Protein AF-A0A2I2Y227-F1 (afdb_monomer)

Structure (mmCIF, N/CA/C/O backbone):
data_AF-A0A2I2Y227-F1
#
_entry.id   AF-A0A2I2Y227-F1
#
loop_
_atom_site.group_PDB
_atom_site.id
_atom_site.type_symbol
_atom_site.label_atom_id
_atom_site.label_alt_id
_atom_site.label_comp_id
_atom_site.label_asym_id
_atom_site.label_entity_id
_atom_site.label_seq_id
_atom_site.pdbx_PDB_ins_code
_atom_site.Cartn_x
_atom_site.Cartn_y
_atom_site.Cartn_z
_atom_site.occupancy
_atom_site.B_iso_or_equiv
_atom_site.auth_seq_id
_atom_site.auth_comp_id
_atom_site.auth_asym_id
_atom_site.auth_atom_id
_atom_site.pdbx_PDB_model_num
ATOM 1 N N . MET A 1 1 ? -27.765 0.368 39.066 1.00 62.25 1 MET A N 1
ATOM 2 C CA . MET A 1 1 ? -28.184 0.139 37.663 1.00 62.25 1 MET A CA 1
ATOM 3 C C . MET A 1 1 ? -27.599 1.167 36.691 1.00 62.25 1 MET A C 1
ATOM 5 O O . MET A 1 1 ? -26.876 0.750 35.806 1.00 62.25 1 MET A O 1
ATOM 9 N N . LYS A 1 2 ? -27.788 2.486 36.880 1.00 68.31 2 LYS A N 1
ATOM 10 C CA . LYS A 1 2 ? -27.346 3.529 35.918 1.00 68.31 2 LYS A CA 1
ATOM 11 C C . LYS A 1 2 ? -25.845 3.512 35.547 1.00 68.31 2 LYS A C 1
ATOM 13 O O . LYS A 1 2 ? -25.513 3.604 34.373 1.00 68.31 2 LYS A O 1
ATOM 18 N N . LEU A 1 3 ? -24.945 3.346 36.524 1.00 75.19 3 LEU A N 1
ATOM 19 C CA . LEU A 1 3 ? -23.489 3.309 36.282 1.00 75.19 3 LEU A CA 1
ATOM 20 C C . LEU A 1 3 ? -23.027 2.040 35.552 1.00 75.19 3 LEU A C 1
ATOM 22 O O . LEU A 1 3 ? -22.134 2.095 34.716 1.00 75.19 3 LEU A O 1
ATOM 26 N N . LEU A 1 4 ? -23.666 0.906 35.841 1.00 77.19 4 LEU A N 1
ATOM 27 C CA . LEU A 1 4 ? -23.340 -0.385 35.236 1.00 77.19 4 LEU A CA 1
ATOM 28 C C . LEU A 1 4 ? -23.781 -0.408 33.764 1.00 77.19 4 LEU A C 1
ATOM 30 O O . LEU A 1 4 ? -23.025 -0.840 32.902 1.00 77.19 4 LEU A O 1
ATOM 34 N N . THR A 1 5 ? -24.947 0.173 33.459 1.00 81.25 5 THR A N 1
ATOM 35 C CA . THR A 1 5 ? -25.415 0.382 32.080 1.00 81.25 5 THR A CA 1
ATOM 36 C C . THR A 1 5 ? -24.479 1.302 31.289 1.00 81.25 5 THR A C 1
ATOM 38 O O . THR A 1 5 ? -24.137 0.985 30.153 1.00 81.25 5 THR A O 1
ATOM 41 N N . GLY A 1 6 ? -24.014 2.405 31.888 1.00 82.56 6 GLY A N 1
ATOM 42 C CA . GLY A 1 6 ? -23.054 3.310 31.244 1.00 82.56 6 GLY A CA 1
ATOM 43 C C . GLY A 1 6 ? -21.690 2.662 30.985 1.00 82.56 6 GLY A C 1
ATOM 44 O O . GLY A 1 6 ? -21.122 2.835 29.910 1.00 82.56 6 GLY A O 1
ATOM 45 N N . LEU A 1 7 ? -21.186 1.867 31.933 1.00 85.69 7 LEU A N 1
ATOM 46 C CA . LEU A 1 7 ? -19.900 1.177 31.807 1.00 85.69 7 LEU A CA 1
ATOM 47 C C . LEU A 1 7 ? -19.927 0.084 30.729 1.00 85.69 7 LEU A C 1
ATOM 49 O O . LEU A 1 7 ? -18.979 -0.020 29.955 1.00 85.69 7 LEU A O 1
ATOM 53 N N . VAL A 1 8 ? -21.026 -0.672 30.629 1.00 84.25 8 VAL A N 1
ATOM 54 C CA . VAL A 1 8 ? -21.242 -1.662 29.557 1.00 84.25 8 VAL A CA 1
ATOM 55 C C . VAL A 1 8 ? -21.342 -0.990 28.186 1.00 84.25 8 VAL A C 1
ATOM 57 O O . VAL A 1 8 ? -20.780 -1.486 27.215 1.00 84.25 8 VAL A O 1
ATOM 60 N N . PHE A 1 9 ? -22.017 0.158 28.091 1.00 82.69 9 PHE A N 1
ATOM 61 C CA . PHE A 1 9 ? -22.105 0.900 26.831 1.00 82.69 9 PHE A CA 1
ATOM 62 C C . PHE A 1 9 ? -20.736 1.461 26.409 1.00 82.69 9 PHE A C 1
ATOM 64 O O . PHE A 1 9 ? -20.346 1.352 25.248 1.00 82.69 9 PHE A O 1
ATOM 71 N N . CYS A 1 10 ? -19.970 1.995 27.365 1.00 82.00 10 CYS A N 1
ATOM 72 C CA . CYS A 1 10 ? -18.629 2.527 27.131 1.00 82.00 10 CYS A CA 1
ATOM 73 C C . CYS A 1 10 ? -17.647 1.436 26.666 1.00 82.00 10 CYS A C 1
ATOM 75 O O . CYS A 1 10 ? -16.919 1.630 25.692 1.00 82.00 10 CYS A O 1
ATOM 77 N N . SER A 1 11 ? -17.666 0.256 27.296 1.00 82.69 11 SER A N 1
ATOM 78 C CA . SER A 1 11 ? -16.803 -0.861 26.895 1.00 82.69 11 SER A CA 1
ATOM 79 C C . SER A 1 11 ? -17.160 -1.426 25.516 1.00 82.69 11 SER A C 1
ATOM 81 O O . SER A 1 11 ? -16.254 -1.769 24.755 1.00 82.69 11 SER A O 1
ATOM 83 N N . LEU A 1 12 ? -18.445 -1.452 25.141 1.00 82.06 12 LEU A N 1
ATOM 84 C CA . LEU A 1 12 ? -18.885 -1.856 23.799 1.00 82.06 12 LEU A CA 1
ATOM 85 C C . LEU A 1 12 ? -18.369 -0.903 22.712 1.00 82.06 12 LEU A C 1
ATOM 87 O O . LEU A 1 12 ? -17.823 -1.354 21.705 1.00 82.06 12 LEU A O 1
ATOM 91 N N . VAL A 1 13 ? -18.493 0.410 22.931 1.00 79.00 13 VAL A N 1
ATOM 92 C CA . VAL A 1 13 ? -18.008 1.437 21.993 1.00 79.00 13 VAL A CA 1
ATOM 93 C C . VAL A 1 13 ? -16.491 1.343 21.817 1.00 79.00 13 VAL A C 1
ATOM 95 O O . VAL A 1 13 ? -15.997 1.355 20.686 1.00 79.00 13 VAL A O 1
ATOM 98 N N . LEU A 1 14 ? -15.745 1.182 22.913 1.00 77.94 14 LEU A N 1
ATOM 99 C CA . LEU A 1 14 ? -14.289 1.020 22.869 1.00 77.94 14 LEU A CA 1
ATOM 100 C C . LEU A 1 14 ? -13.869 -0.283 22.171 1.00 77.94 14 LEU A C 1
ATOM 102 O O . LEU A 1 14 ? -12.897 -0.284 21.419 1.00 77.94 14 LEU A O 1
ATOM 106 N N . SER A 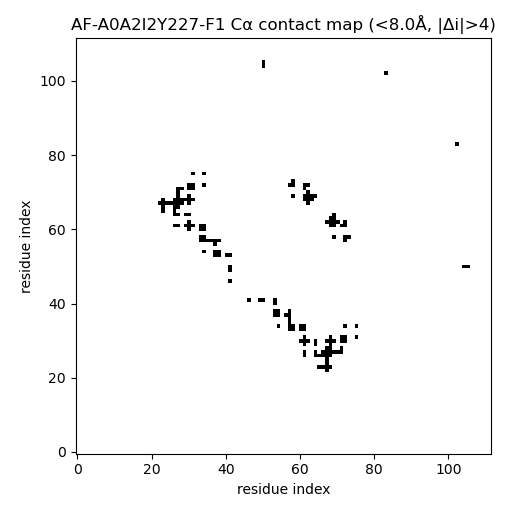1 15 ? -14.611 -1.377 22.365 1.00 79.44 15 SER A N 1
ATOM 107 C CA . SER A 1 15 ? -14.333 -2.670 21.727 1.00 79.44 15 SER A CA 1
ATOM 108 C C . SER A 1 15 ? -14.591 -2.663 20.213 1.00 79.44 15 SER A C 1
ATOM 110 O O . SER A 1 15 ? -13.800 -3.208 19.444 1.00 79.44 15 SER A O 1
ATOM 112 N N . VAL A 1 16 ? -15.658 -2.006 19.751 1.00 75.69 16 VAL A N 1
ATOM 113 C CA . VAL A 1 16 ? -15.915 -1.838 18.308 1.00 75.69 16 VAL A CA 1
ATOM 114 C C . VAL A 1 16 ? -14.856 -0.932 17.673 1.00 75.69 16 VAL A C 1
ATOM 116 O O . VAL A 1 16 ? -14.338 -1.236 16.595 1.00 75.69 16 VAL A O 1
ATOM 119 N N . SER A 1 17 ? -14.482 0.143 18.371 1.00 76.19 17 SER A N 1
ATOM 120 C CA . SER A 1 17 ? -13.452 1.079 17.911 1.00 76.19 17 SER A CA 1
ATOM 121 C C . SER A 1 17 ? -12.080 0.412 17.803 1.00 76.19 17 SER A C 1
ATOM 123 O O . SER A 1 17 ? -11.371 0.625 16.820 1.00 76.19 17 SER A O 1
ATOM 125 N N . SER A 1 18 ? -11.720 -0.452 18.761 1.00 78.00 18 SER A N 1
ATOM 126 C CA . SER A 1 18 ? -10.448 -1.178 18.722 1.00 78.00 18 SER A CA 1
ATOM 127 C C . SER A 1 18 ? -10.396 -2.169 17.561 1.00 78.00 18 SER A C 1
ATOM 129 O O . SER A 1 18 ? -9.390 -2.227 16.860 1.00 78.00 18 SER A O 1
ATOM 131 N N . ARG A 1 19 ? -11.491 -2.884 17.273 1.00 83.38 19 ARG A N 1
ATOM 132 C CA . ARG A 1 19 ? -11.556 -3.810 16.131 1.00 83.38 19 ARG A CA 1
ATOM 133 C C . ARG A 1 19 ? -11.384 -3.101 14.784 1.00 83.38 19 ARG A C 1
ATOM 135 O O . ARG A 1 19 ? -10.654 -3.604 13.930 1.00 83.38 19 ARG A O 1
ATOM 142 N N . SER A 1 20 ? -12.021 -1.943 14.605 1.00 87.88 20 SER A N 1
ATOM 143 C CA . SER A 1 20 ? -11.850 -1.108 13.405 1.00 87.88 20 SER A CA 1
ATOM 144 C C . SER A 1 20 ? -10.400 -0.630 13.259 1.00 87.88 20 SER A C 1
ATOM 146 O O . SER A 1 20 ? -9.795 -0.776 12.198 1.00 87.88 20 SER A O 1
ATOM 148 N N . PHE A 1 21 ? -9.797 -0.169 14.359 1.00 91.50 21 PHE A N 1
ATOM 149 C CA . PHE A 1 21 ? -8.408 0.284 14.383 1.00 91.50 21 PHE A CA 1
ATOM 150 C C . PHE A 1 21 ? -7.404 -0.832 14.056 1.00 91.50 21 PHE A C 1
ATOM 152 O O . PHE A 1 21 ? -6.519 -0.638 13.225 1.00 91.50 21 PHE A O 1
ATOM 159 N N . PHE A 1 22 ? -7.555 -2.021 14.649 1.00 93.81 22 PHE A N 1
ATOM 160 C CA . PHE A 1 22 ? -6.682 -3.159 14.342 1.00 93.81 22 PHE A CA 1
ATOM 161 C C . PHE A 1 22 ? -6.832 -3.639 12.896 1.00 93.81 22 PHE A C 1
ATOM 163 O O . PHE A 1 22 ? -5.837 -4.026 12.288 1.00 93.81 22 PHE A O 1
ATOM 170 N N . SER A 1 23 ? -8.044 -3.575 12.335 1.00 94.94 23 SER A N 1
ATOM 171 C CA . SER A 1 23 ? -8.276 -3.905 10.922 1.00 94.94 23 SER A CA 1
ATOM 172 C C . SER A 1 23 ? -7.538 -2.918 10.018 1.00 94.94 23 SER A C 1
ATOM 174 O O . SER A 1 23 ? -6.738 -3.338 9.191 1.00 94.94 23 SER A O 1
ATOM 176 N N . PHE A 1 24 ? -7.687 -1.612 10.266 1.00 96.94 24 PHE A N 1
ATOM 177 C CA . PHE A 1 24 ? -6.966 -0.569 9.533 1.00 96.94 24 PHE A CA 1
ATOM 178 C C . PHE A 1 24 ? -5.440 -0.749 9.595 1.00 96.94 24 PHE A C 1
ATOM 180 O O . PHE A 1 24 ? -4.763 -0.652 8.573 1.00 96.94 24 PHE A O 1
ATOM 187 N N . LEU A 1 25 ? -4.884 -1.040 10.778 1.00 96.75 25 LEU A N 1
ATOM 188 C CA . LEU A 1 25 ? -3.446 -1.285 10.928 1.00 96.75 25 LEU A CA 1
ATOM 189 C C . LEU A 1 25 ? -2.981 -2.526 10.156 1.00 96.75 25 LEU A C 1
ATOM 191 O O . LEU A 1 25 ? -1.918 -2.489 9.537 1.00 96.75 25 LEU A O 1
ATOM 195 N N . GLY A 1 26 ? -3.768 -3.605 10.178 1.00 97.81 26 GLY A N 1
ATOM 196 C CA . GLY A 1 26 ? -3.487 -4.813 9.402 1.00 97.81 26 GLY A CA 1
ATOM 197 C C . GLY A 1 26 ? -3.482 -4.536 7.898 1.00 97.81 26 GLY A C 1
ATOM 198 O O . GLY A 1 26 ? -2.517 -4.867 7.213 1.00 97.81 26 GLY A O 1
ATOM 199 N N . GLU A 1 27 ? -4.507 -3.842 7.402 1.00 98.56 27 GLU A N 1
ATOM 200 C CA . GLU A 1 27 ? -4.605 -3.425 6.000 1.00 98.56 27 GLU A CA 1
ATOM 201 C C . GLU A 1 27 ? -3.432 -2.531 5.578 1.00 98.56 27 GLU A C 1
ATOM 203 O O . GLU A 1 27 ? -2.886 -2.704 4.489 1.00 98.56 27 GLU A O 1
ATOM 208 N N . ALA A 1 28 ? -3.019 -1.591 6.435 1.00 98.38 28 ALA A N 1
ATOM 209 C CA . ALA A 1 28 ? -1.889 -0.704 6.170 1.00 98.38 28 ALA A CA 1
ATOM 210 C C . ALA A 1 28 ? -0.555 -1.459 6.125 1.00 98.38 28 ALA A C 1
ATOM 212 O O . ALA A 1 28 ? 0.278 -1.189 5.256 1.00 98.38 28 ALA A O 1
ATOM 213 N N . PHE A 1 29 ? -0.354 -2.424 7.025 1.00 98.19 29 PHE A N 1
ATOM 214 C CA . PHE A 1 29 ? 0.836 -3.272 7.025 1.00 98.19 29 PHE A CA 1
ATOM 215 C C . PHE A 1 29 ? 0.913 -4.139 5.762 1.00 98.19 29 PHE A C 1
ATOM 217 O O . PHE A 1 29 ? 1.949 -4.163 5.091 1.00 98.19 29 PHE A O 1
ATOM 224 N N . ASP A 1 30 ? -0.186 -4.802 5.399 1.00 98.69 30 ASP A N 1
ATOM 225 C CA . ASP A 1 30 ? -0.252 -5.603 4.176 1.00 98.69 30 ASP A CA 1
ATOM 226 C C . ASP A 1 30 ? -0.083 -4.733 2.924 1.00 98.69 30 ASP A C 1
ATOM 228 O O . ASP A 1 30 ? 0.661 -5.106 2.016 1.00 98.69 30 ASP A O 1
ATOM 232 N N . GLY A 1 31 ? -0.679 -3.536 2.899 1.00 98.56 31 GLY A N 1
ATOM 233 C CA . GLY A 1 31 ? -0.499 -2.578 1.810 1.00 98.56 31 GLY A CA 1
ATOM 234 C C . GLY A 1 31 ? 0.953 -2.122 1.656 1.00 98.56 31 GLY A C 1
ATOM 235 O O . GLY A 1 31 ? 1.485 -2.108 0.546 1.00 98.56 31 GLY A O 1
ATOM 236 N N . ALA A 1 32 ? 1.648 -1.833 2.758 1.00 97.94 32 ALA A N 1
ATOM 237 C CA . ALA A 1 32 ? 3.075 -1.510 2.724 1.00 97.94 32 ALA A CA 1
ATOM 238 C C . ALA A 1 32 ? 3.925 -2.686 2.208 1.00 97.94 32 ALA A C 1
ATOM 240 O O . ALA A 1 32 ? 4.868 -2.487 1.436 1.00 97.94 32 ALA A O 1
ATOM 241 N N . ARG A 1 33 ? 3.575 -3.921 2.587 1.00 98.44 33 ARG A N 1
ATOM 242 C CA . ARG A 1 33 ? 4.231 -5.135 2.083 1.00 98.44 33 ARG A CA 1
ATOM 243 C C . ARG A 1 33 ? 4.010 -5.324 0.581 1.00 98.44 33 ARG A C 1
ATOM 245 O O . ARG A 1 33 ? 4.939 -5.736 -0.112 1.00 98.44 33 ARG A O 1
ATOM 252 N N . ASP A 1 34 ? 2.820 -5.017 0.074 1.00 98.56 34 ASP A N 1
ATOM 253 C CA . ASP A 1 34 ? 2.504 -5.107 -1.354 1.00 98.56 34 ASP A CA 1
ATOM 254 C C . ASP A 1 34 ? 3.256 -4.038 -2.169 1.00 98.56 34 ASP A C 1
ATOM 256 O O . ASP A 1 34 ? 3.831 -4.354 -3.214 1.00 98.56 34 ASP A O 1
ATOM 260 N N . MET A 1 35 ? 3.406 -2.821 -1.635 1.00 97.62 35 MET A N 1
ATOM 261 C CA . MET A 1 35 ? 4.283 -1.792 -2.215 1.00 97.62 35 MET A CA 1
ATOM 262 C C . MET A 1 35 ? 5.752 -2.248 -2.270 1.00 97.62 35 MET A C 1
ATOM 264 O O . MET A 1 35 ? 6.419 -2.091 -3.295 1.00 97.62 35 MET A O 1
ATOM 268 N N . TRP A 1 36 ? 6.258 -2.867 -1.197 1.00 95.88 36 TRP A N 1
ATOM 269 C CA . TRP A 1 36 ? 7.623 -3.404 -1.159 1.00 95.88 36 TRP A CA 1
ATOM 270 C C . TRP A 1 36 ? 7.843 -4.539 -2.164 1.00 95.88 36 TRP A C 1
ATOM 272 O O . TRP A 1 36 ? 8.883 -4.595 -2.828 1.00 95.88 36 TRP A O 1
ATOM 282 N N . ARG A 1 37 ? 6.866 -5.445 -2.302 1.00 97.94 37 ARG A N 1
ATOM 283 C CA . ARG A 1 37 ? 6.904 -6.504 -3.320 1.00 97.94 37 ARG A CA 1
ATOM 284 C C . ARG A 1 37 ? 6.925 -5.924 -4.723 1.00 97.94 37 ARG A C 1
ATOM 286 O O . ARG A 1 37 ? 7.719 -6.371 -5.537 1.00 97.94 37 ARG A O 1
ATOM 293 N N . ALA A 1 38 ? 6.107 -4.911 -5.001 1.00 96.81 38 ALA A N 1
ATOM 294 C CA . ALA A 1 38 ? 6.101 -4.269 -6.308 1.00 96.81 38 ALA A CA 1
ATOM 295 C C . ALA A 1 38 ? 7.458 -3.667 -6.680 1.00 96.81 38 ALA A C 1
ATOM 297 O O . ALA A 1 38 ? 7.933 -3.880 -7.793 1.00 96.81 38 ALA A O 1
ATOM 298 N N . TYR A 1 39 ? 8.111 -3.003 -5.729 1.00 93.19 39 TYR A N 1
ATOM 299 C CA . TYR A 1 39 ? 9.471 -2.501 -5.902 1.00 93.19 39 TYR A CA 1
ATOM 300 C C . TYR A 1 39 ? 10.500 -3.627 -6.096 1.00 93.19 39 TYR A C 1
ATOM 302 O O . TYR A 1 39 ? 11.382 -3.524 -6.947 1.00 93.19 39 TYR A O 1
ATOM 310 N N . SER A 1 40 ? 10.389 -4.707 -5.320 1.00 92.44 40 SER A N 1
ATOM 311 C CA . SER A 1 40 ? 11.311 -5.849 -5.398 1.00 92.44 40 SER A CA 1
ATOM 312 C C . SER A 1 40 ? 11.195 -6.573 -6.744 1.00 92.44 40 SER A C 1
ATOM 314 O O . SER A 1 40 ? 12.209 -6.799 -7.395 1.00 92.44 40 SER A O 1
ATOM 316 N N . ASP A 1 41 ? 9.973 -6.855 -7.203 1.00 96.56 41 ASP A N 1
ATOM 317 C CA . ASP A 1 41 ? 9.720 -7.483 -8.503 1.00 96.56 41 ASP A CA 1
ATOM 318 C C . ASP A 1 41 ? 10.164 -6.591 -9.668 1.00 96.56 41 ASP A C 1
ATOM 320 O O . ASP A 1 41 ? 10.673 -7.099 -10.659 1.00 96.56 41 ASP A O 1
ATOM 324 N N . MET A 1 42 ? 10.007 -5.266 -9.560 1.00 93.75 42 MET A N 1
ATOM 325 C CA . MET A 1 42 ? 10.524 -4.322 -10.557 1.00 93.75 42 MET A CA 1
ATOM 326 C C . MET A 1 42 ? 12.043 -4.429 -10.692 1.00 93.75 42 MET A C 1
ATOM 328 O O . MET A 1 42 ? 12.572 -4.468 -11.804 1.00 93.75 42 MET A O 1
ATOM 332 N N . ARG A 1 43 ? 12.744 -4.487 -9.553 1.00 90.50 43 ARG A N 1
ATOM 333 C CA . ARG A 1 43 ? 14.204 -4.624 -9.514 1.00 90.50 43 ARG A CA 1
ATOM 334 C C . ARG A 1 43 ? 14.676 -5.957 -10.068 1.00 90.50 43 ARG A C 1
ATOM 336 O O . ARG A 1 43 ? 15.675 -5.978 -10.774 1.00 90.50 43 ARG A O 1
ATOM 343 N N . GLU A 1 44 ? 13.968 -7.032 -9.745 1.00 94.62 44 GLU A N 1
ATOM 344 C CA . GLU A 1 44 ? 14.284 -8.372 -10.234 1.00 94.62 44 GLU A CA 1
ATOM 345 C C . GLU A 1 44 ? 14.003 -8.502 -11.736 1.00 94.62 44 GLU A C 1
ATOM 347 O O . GLU A 1 44 ? 14.821 -9.033 -12.480 1.00 94.62 44 GLU A O 1
ATOM 352 N N . ALA A 1 45 ? 12.870 -7.967 -12.205 1.00 94.19 45 ALA A N 1
ATOM 353 C CA . ALA A 1 45 ? 12.489 -8.016 -13.613 1.00 94.19 45 ALA A CA 1
ATOM 354 C C . ALA A 1 45 ? 13.465 -7.248 -14.512 1.00 94.19 45 ALA A C 1
ATOM 356 O O . ALA A 1 45 ? 13.629 -7.622 -15.672 1.00 94.19 45 ALA A O 1
ATOM 357 N N . ASN A 1 46 ? 14.080 -6.176 -13.993 1.00 90.50 46 ASN A N 1
ATOM 358 C CA . ASN A 1 46 ? 15.091 -5.370 -14.682 1.00 90.50 46 ASN A CA 1
ATOM 359 C C . ASN A 1 46 ? 14.690 -5.013 -16.131 1.00 90.50 46 ASN A C 1
ATOM 361 O O . ASN A 1 46 ? 15.481 -5.110 -17.071 1.00 90.50 46 ASN A O 1
ATOM 365 N N . TYR A 1 47 ? 13.415 -4.660 -16.321 1.00 88.50 47 TYR A N 1
ATOM 366 C CA . TYR A 1 47 ? 12.823 -4.452 -17.638 1.00 88.50 47 TYR A CA 1
ATOM 367 C C . TYR A 1 47 ? 12.627 -2.962 -17.922 1.00 88.50 47 TYR A C 1
ATOM 369 O O . TYR A 1 47 ? 11.925 -2.263 -17.182 1.00 88.50 47 TYR A O 1
ATOM 377 N N . ILE A 1 48 ? 13.209 -2.483 -19.022 1.00 84.62 48 ILE A N 1
ATOM 378 C CA . ILE A 1 48 ? 13.187 -1.066 -19.405 1.00 84.62 48 ILE A CA 1
ATOM 379 C C . ILE A 1 48 ? 11.743 -0.592 -19.608 1.00 84.62 48 ILE A C 1
ATOM 381 O O . ILE A 1 48 ? 10.954 -1.216 -20.319 1.00 84.62 48 ILE A O 1
ATOM 385 N N . GLY A 1 49 ? 11.392 0.532 -18.978 1.00 85.94 49 GLY A N 1
ATOM 386 C CA . GLY A 1 49 ? 10.063 1.140 -19.092 1.00 85.94 49 GLY A CA 1
ATOM 387 C C . GLY A 1 49 ? 8.949 0.430 -18.311 1.00 85.94 49 GLY A C 1
ATOM 388 O O . GLY A 1 49 ? 7.782 0.793 -18.465 1.00 85.94 49 GLY A O 1
ATOM 389 N N . SER A 1 50 ? 9.277 -0.552 -17.461 1.00 87.44 50 SER A N 1
ATOM 390 C CA . SER A 1 50 ? 8.288 -1.269 -16.637 1.00 87.44 50 SER A CA 1
ATOM 391 C C . SER A 1 50 ? 7.888 -0.551 -15.340 1.00 87.44 50 SER A C 1
ATOM 393 O O . SER A 1 50 ? 6.903 -0.941 -14.715 1.00 87.44 50 SER A O 1
ATOM 395 N N . ASP A 1 51 ? 8.580 0.525 -14.952 1.00 86.62 51 ASP A N 1
ATOM 396 C CA . ASP A 1 51 ? 8.345 1.270 -13.700 1.00 86.62 51 ASP A CA 1
ATOM 397 C C . ASP A 1 51 ? 6.863 1.628 -13.475 1.00 86.62 51 ASP A C 1
ATOM 399 O O . ASP A 1 51 ? 6.276 1.315 -12.435 1.00 86.62 51 ASP A O 1
ATOM 403 N N . LYS A 1 52 ? 6.210 2.191 -14.499 1.00 90.19 52 LYS A N 1
ATOM 404 C CA . LYS A 1 52 ? 4.795 2.591 -14.425 1.00 90.19 52 LYS A CA 1
ATOM 405 C C . LYS A 1 52 ? 3.865 1.419 -14.123 1.00 90.19 52 LYS A C 1
ATOM 407 O O . LYS A 1 52 ? 2.871 1.593 -13.418 1.00 90.19 52 LYS A O 1
ATOM 412 N N . TYR A 1 53 ? 4.178 0.238 -14.654 1.00 95.12 53 TYR A N 1
ATOM 413 C CA . TYR A 1 53 ? 3.408 -0.969 -14.383 1.00 95.12 53 TYR A CA 1
ATOM 414 C C . TYR A 1 53 ? 3.553 -1.384 -12.918 1.00 95.12 53 TYR A C 1
ATOM 416 O O . TYR A 1 53 ? 2.544 -1.624 -12.254 1.00 95.12 53 TYR A O 1
ATOM 424 N N . PHE A 1 54 ? 4.775 -1.413 -12.385 1.00 95.31 54 PHE A N 1
ATOM 425 C CA . PHE A 1 54 ? 5.007 -1.826 -11.002 1.00 95.31 54 PHE A CA 1
ATOM 426 C C . PHE A 1 54 ? 4.443 -0.831 -9.981 1.00 95.31 54 PHE A C 1
ATOM 428 O O . PHE A 1 54 ? 3.855 -1.275 -8.994 1.00 95.31 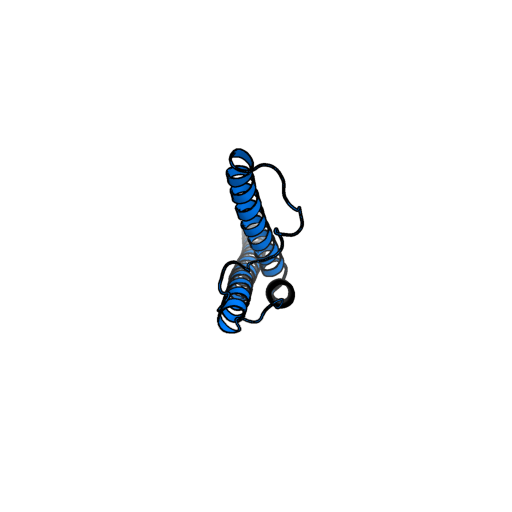54 PHE A O 1
ATOM 435 N N . HIS A 1 55 ? 4.487 0.483 -10.241 1.00 92.94 55 HIS A N 1
ATOM 436 C CA . HIS A 1 55 ? 3.779 1.468 -9.403 1.00 92.94 55 HIS A CA 1
ATOM 437 C C . HIS A 1 55 ? 2.270 1.261 -9.421 1.00 92.94 55 HIS A C 1
ATOM 439 O O . HIS A 1 55 ? 1.632 1.264 -8.367 1.00 92.94 55 HIS A O 1
ATOM 445 N N . ALA A 1 56 ? 1.684 1.074 -10.606 1.00 96.19 56 ALA A N 1
ATOM 446 C CA . ALA A 1 56 ? 0.250 0.842 -10.726 1.00 96.19 56 ALA A CA 1
ATOM 447 C C . ALA A 1 56 ? -0.166 -0.453 -10.014 1.00 96.19 56 ALA A C 1
ATOM 449 O O . ALA A 1 56 ? -1.139 -0.445 -9.262 1.00 96.19 56 ALA A O 1
ATOM 450 N N . ARG A 1 57 ? 0.601 -1.537 -10.192 1.00 98.25 57 ARG A N 1
ATOM 451 C CA . ARG A 1 57 ? 0.356 -2.833 -9.548 1.00 98.25 57 ARG A CA 1
ATOM 452 C C . ARG A 1 57 ? 0.473 -2.743 -8.028 1.00 98.25 57 ARG A C 1
ATOM 454 O O . ARG A 1 57 ? -0.448 -3.165 -7.343 1.00 98.25 57 ARG A O 1
ATOM 461 N N . GLY A 1 58 ? 1.544 -2.143 -7.505 1.00 97.62 58 GLY A N 1
ATOM 462 C CA . GLY A 1 58 ? 1.731 -1.964 -6.061 1.00 97.62 58 GLY A CA 1
ATOM 463 C C . GLY A 1 58 ? 0.604 -1.155 -5.420 1.00 97.62 58 GLY A C 1
ATOM 464 O O . GLY A 1 58 ? 0.022 -1.590 -4.429 1.00 97.62 58 GLY A O 1
ATOM 465 N N . ASN A 1 59 ? 0.226 -0.027 -6.034 1.00 97.38 59 ASN A N 1
ATOM 466 C CA . ASN A 1 59 ? -0.885 0.798 -5.550 1.00 97.38 59 ASN A CA 1
ATOM 467 C C . ASN A 1 59 ? -2.220 0.044 -5.596 1.00 97.38 59 ASN A C 1
ATOM 469 O O . ASN A 1 59 ? -3.027 0.160 -4.677 1.00 97.38 59 ASN A O 1
ATOM 473 N N . TYR A 1 60 ? -2.458 -0.722 -6.660 1.00 98.19 60 TYR A N 1
ATOM 474 C CA . TYR A 1 60 ? -3.673 -1.511 -6.827 1.00 98.19 60 TYR A CA 1
ATOM 475 C C . TYR A 1 60 ? -3.775 -2.647 -5.801 1.00 98.19 60 TYR A C 1
ATOM 477 O O . TYR A 1 60 ? -4.821 -2.804 -5.171 1.00 98.19 60 TYR A O 1
ATOM 485 N N . ASP A 1 61 ? -2.694 -3.400 -5.590 1.00 98.50 61 ASP A N 1
ATOM 486 C CA . ASP A 1 61 ? -2.643 -4.500 -4.622 1.00 98.50 61 ASP A CA 1
ATOM 487 C C . ASP A 1 61 ? -2.790 -3.987 -3.183 1.00 98.50 61 ASP A C 1
ATOM 489 O O . ASP A 1 61 ? -3.549 -4.556 -2.397 1.00 98.50 61 ASP A O 1
ATOM 493 N N . ALA A 1 62 ? -2.161 -2.854 -2.860 1.00 98.38 62 ALA A N 1
ATOM 494 C CA . ALA A 1 62 ? -2.310 -2.210 -1.562 1.00 98.38 62 ALA A CA 1
ATOM 495 C C . ALA A 1 62 ? -3.726 -1.647 -1.348 1.00 98.38 62 ALA A C 1
ATOM 497 O O . ALA A 1 62 ? -4.336 -1.897 -0.310 1.00 98.38 62 ALA A O 1
ATOM 498 N N . ALA A 1 63 ? -4.302 -0.949 -2.332 1.00 98.19 63 ALA A N 1
ATOM 499 C CA . ALA A 1 63 ? -5.659 -0.406 -2.227 1.00 98.19 63 ALA A CA 1
ATOM 500 C C . ALA A 1 63 ? -6.728 -1.504 -2.095 1.00 98.19 63 ALA A C 1
ATOM 502 O O . ALA A 1 63 ? -7.732 -1.312 -1.409 1.00 98.19 63 ALA A O 1
ATOM 503 N N . LYS A 1 64 ? -6.495 -2.680 -2.690 1.00 98.56 64 LYS A N 1
ATOM 504 C CA . LYS A 1 64 ? -7.352 -3.862 -2.520 1.00 98.56 64 LYS A CA 1
ATOM 505 C C . LYS A 1 64 ? -7.443 -4.367 -1.083 1.00 98.56 64 LYS A C 1
ATOM 507 O O . LYS A 1 64 ? -8.402 -5.071 -0.775 1.00 98.56 64 LYS A O 1
ATOM 512 N N . ARG A 1 65 ? -6.474 -4.050 -0.217 1.00 97.75 65 ARG A N 1
ATOM 513 C CA . ARG A 1 65 ? -6.518 -4.444 1.200 1.00 97.75 65 ARG A CA 1
ATOM 514 C C . ARG A 1 65 ? -7.614 -3.713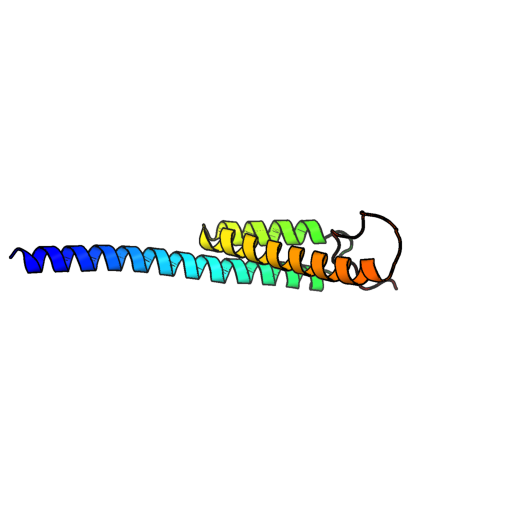 1.965 1.00 97.75 65 ARG A C 1
ATOM 516 O O . ARG A 1 65 ? -8.161 -4.292 2.890 1.00 97.75 65 ARG A O 1
ATOM 523 N N . GLY A 1 66 ? -7.954 -2.493 1.556 1.00 97.81 66 GLY A N 1
ATOM 524 C CA . GLY A 1 66 ? -8.933 -1.646 2.229 1.00 97.81 66 GLY A CA 1
ATOM 525 C C . GLY A 1 66 ? -8.398 -0.233 2.474 1.00 97.81 66 GLY A C 1
ATOM 526 O O . GLY A 1 66 ? -7.340 0.134 1.946 1.00 97.81 66 GLY A O 1
ATOM 527 N N . PRO A 1 67 ? -9.119 0.583 3.264 1.00 97.88 67 PRO A N 1
ATOM 528 C CA . PRO A 1 67 ? -8.721 1.952 3.583 1.00 97.88 67 PRO A CA 1
ATOM 529 C C . PRO A 1 67 ? -7.294 2.078 4.134 1.00 97.88 67 PRO A C 1
ATOM 531 O O . PRO A 1 67 ? -6.586 3.015 3.762 1.00 97.88 67 PRO A O 1
ATOM 534 N N . GLY A 1 68 ? -6.847 1.136 4.974 1.00 98.12 68 GLY A N 1
ATOM 535 C CA . GLY A 1 68 ? -5.487 1.156 5.523 1.00 98.12 68 GLY A CA 1
ATOM 536 C C . GLY A 1 68 ? -4.417 0.935 4.458 1.00 98.12 68 GLY A C 1
ATOM 537 O O . GLY A 1 68 ? -3.405 1.636 4.434 1.00 98.12 68 GLY A O 1
ATOM 538 N N . GLY A 1 69 ? -4.658 0.012 3.527 1.00 98.44 69 GLY A N 1
ATOM 539 C CA . GLY A 1 69 ? -3.722 -0.273 2.442 1.00 98.44 69 GLY A CA 1
ATOM 540 C C . GLY A 1 69 ? -3.655 0.847 1.403 1.00 98.44 69 GLY A C 1
ATOM 541 O O . GLY A 1 69 ? -2.563 1.216 0.970 1.00 98.44 69 GLY A O 1
ATOM 542 N N . ALA A 1 70 ? -4.796 1.461 1.071 1.00 98.31 70 ALA A N 1
ATOM 543 C CA . ALA A 1 70 ? -4.840 2.651 0.218 1.00 98.31 70 ALA A CA 1
ATOM 544 C C . ALA A 1 70 ? -4.061 3.825 0.839 1.00 98.31 70 ALA A C 1
ATOM 546 O O . ALA A 1 70 ? -3.259 4.469 0.159 1.00 98.31 70 ALA A O 1
ATOM 547 N N . TRP A 1 71 ? -4.234 4.052 2.145 1.00 98.06 71 TRP A N 1
ATOM 548 C CA . TRP A 1 71 ? -3.461 5.045 2.892 1.00 98.06 71 TRP A CA 1
ATOM 549 C C . TRP A 1 71 ? -1.956 4.740 2.871 1.00 98.06 71 TRP A C 1
ATOM 551 O O . TRP A 1 71 ? -1.149 5.633 2.605 1.00 98.06 71 TRP A O 1
ATOM 561 N N . ALA A 1 72 ? -1.561 3.480 3.086 1.00 97.81 72 ALA A N 1
ATOM 562 C CA . ALA A 1 72 ? -0.155 3.077 3.049 1.00 97.81 72 ALA A CA 1
ATOM 563 C C . ALA A 1 72 ? 0.483 3.339 1.673 1.00 97.81 72 ALA A C 1
ATOM 565 O O . ALA A 1 72 ? 1.579 3.901 1.598 1.00 97.81 72 ALA A O 1
ATOM 566 N N . ALA A 1 73 ? -0.218 2.997 0.587 1.00 96.81 73 ALA A N 1
ATOM 567 C CA . ALA A 1 73 ? 0.229 3.271 -0.777 1.00 96.81 73 ALA A CA 1
ATOM 568 C C . ALA A 1 73 ? 0.438 4.773 -1.022 1.00 96.81 73 ALA A C 1
ATOM 570 O O . ALA A 1 73 ? 1.462 5.187 -1.572 1.00 96.81 73 ALA A O 1
ATOM 571 N N . GLU A 1 74 ? -0.498 5.607 -0.565 1.00 95.31 74 GLU A N 1
ATOM 572 C CA . GLU A 1 74 ? -0.401 7.059 -0.687 1.00 95.31 74 GLU A CA 1
ATOM 573 C C . GLU A 1 74 ? 0.796 7.636 0.077 1.00 95.31 74 GLU A C 1
ATOM 575 O O . GLU A 1 74 ? 1.585 8.386 -0.505 1.00 95.31 74 GLU A O 1
ATOM 580 N N . VAL A 1 75 ? 0.974 7.259 1.345 1.00 94.44 75 VAL A N 1
ATOM 581 C CA . VAL A 1 75 ? 2.093 7.736 2.171 1.00 94.44 75 VAL A CA 1
ATOM 582 C C . VAL A 1 75 ? 3.435 7.345 1.556 1.00 94.44 75 VAL A C 1
ATOM 584 O O . VAL A 1 75 ? 4.330 8.189 1.456 1.00 94.44 75 VAL A O 1
ATOM 587 N N . ILE A 1 76 ? 3.579 6.095 1.107 1.00 91.44 76 ILE A N 1
ATOM 588 C CA . ILE A 1 76 ? 4.819 5.602 0.492 1.00 91.44 76 ILE A CA 1
ATOM 589 C C . ILE A 1 76 ? 5.107 6.361 -0.807 1.00 91.44 76 ILE A C 1
ATOM 591 O O . ILE A 1 76 ? 6.206 6.892 -0.977 1.00 91.44 76 ILE A O 1
ATOM 595 N N . ARG A 1 77 ? 4.109 6.502 -1.687 1.00 87.06 77 ARG A N 1
ATOM 596 C CA . ARG A 1 77 ? 4.231 7.258 -2.942 1.00 87.06 77 ARG A CA 1
ATOM 597 C C . ARG A 1 77 ? 4.653 8.708 -2.694 1.00 87.06 77 ARG A C 1
ATOM 599 O O . ARG A 1 77 ? 5.574 9.195 -3.347 1.00 87.06 77 ARG A O 1
ATOM 606 N N . LEU A 1 78 ? 4.014 9.395 -1.744 1.00 85.56 78 LEU A N 1
ATOM 607 C CA . LEU A 1 78 ? 4.335 10.783 -1.400 1.00 85.56 78 LEU A CA 1
ATOM 608 C C . LEU A 1 78 ? 5.734 10.918 -0.796 1.00 85.56 78 LEU A C 1
ATOM 610 O O . LEU A 1 78 ? 6.458 11.852 -1.138 1.00 85.56 78 LEU A O 1
ATOM 614 N N . LYS A 1 79 ? 6.142 9.985 0.070 1.00 84.44 79 LYS A N 1
ATOM 615 C CA . LYS A 1 79 ? 7.475 10.000 0.680 1.00 84.44 79 LYS A CA 1
ATOM 616 C C . LYS A 1 79 ? 8.569 9.801 -0.366 1.00 84.44 79 LYS A C 1
ATOM 618 O O . LYS A 1 79 ? 9.546 10.550 -0.360 1.00 84.44 79 LYS A O 1
ATOM 623 N N . CYS A 1 80 ? 8.387 8.846 -1.277 1.00 79.19 80 CYS A N 1
ATOM 624 C CA . CYS A 1 80 ? 9.301 8.619 -2.394 1.00 79.19 80 CYS A CA 1
ATOM 625 C C . CYS A 1 80 ? 9.372 9.845 -3.311 1.00 79.19 80 CYS A C 1
ATOM 627 O O . CYS A 1 80 ? 10.465 10.312 -3.616 1.00 79.19 80 CYS A O 1
ATOM 629 N N . HIS A 1 81 ? 8.227 10.426 -3.673 1.00 71.19 81 HIS A N 1
ATOM 630 C CA . HIS A 1 81 ? 8.187 11.632 -4.499 1.00 71.19 81 HIS A CA 1
ATOM 631 C C . HIS A 1 81 ? 8.865 12.834 -3.816 1.00 71.19 81 HIS A C 1
ATOM 633 O O . HIS A 1 81 ? 9.654 13.543 -4.436 1.00 71.19 81 HIS A O 1
ATOM 639 N N . GLY A 1 82 ? 8.621 13.048 -2.520 1.00 71.00 82 GLY A N 1
ATOM 640 C CA . GLY A 1 82 ? 9.259 14.119 -1.749 1.00 71.00 82 GLY A CA 1
ATOM 641 C C . GLY A 1 82 ? 10.776 13.952 -1.623 1.00 71.00 82 GLY A C 1
ATOM 642 O O . GLY A 1 82 ? 11.510 14.934 -1.713 1.00 71.00 82 GLY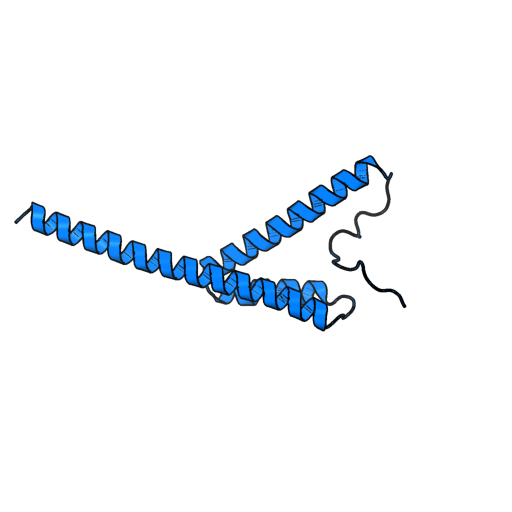 A O 1
ATOM 643 N N . MET A 1 83 ? 11.257 12.715 -1.470 1.00 69.62 83 MET A N 1
ATOM 644 C CA . MET A 1 83 ? 12.689 12.402 -1.463 1.00 69.62 83 MET A CA 1
ATOM 645 C C . MET A 1 83 ? 13.346 12.722 -2.811 1.00 69.62 83 MET A C 1
ATOM 647 O O . MET A 1 83 ? 14.413 13.332 -2.829 1.00 69.62 83 MET A O 1
ATOM 651 N N . ILE A 1 84 ? 12.687 12.382 -3.923 1.00 65.31 84 ILE A N 1
ATOM 652 C CA . ILE A 1 84 ? 13.157 12.723 -5.274 1.00 65.31 84 ILE A CA 1
ATOM 653 C C . ILE A 1 84 ? 13.225 14.246 -5.441 1.00 65.31 84 ILE A C 1
ATOM 655 O O . ILE A 1 84 ? 14.258 14.774 -5.837 1.00 65.31 84 ILE A O 1
ATOM 659 N N . MET A 1 85 ? 12.173 14.975 -5.062 1.00 63.69 85 MET A N 1
ATOM 660 C CA . MET A 1 85 ? 12.153 16.440 -5.163 1.00 63.69 85 MET A CA 1
ATOM 661 C C . MET A 1 85 ? 13.244 17.114 -4.320 1.00 63.69 85 MET A C 1
ATOM 663 O O . MET A 1 85 ? 13.836 18.100 -4.757 1.00 63.69 85 MET A O 1
ATOM 667 N N . ALA A 1 86 ? 13.529 16.600 -3.120 1.00 64.25 86 ALA A N 1
ATOM 668 C CA . ALA A 1 86 ? 14.610 17.111 -2.280 1.00 64.25 86 ALA A CA 1
ATOM 669 C C . ALA A 1 86 ? 15.987 16.871 -2.918 1.00 64.25 86 ALA A C 1
ATOM 671 O O . ALA A 1 86 ? 16.807 17.788 -2.946 1.00 64.25 86 ALA A O 1
ATOM 672 N N . HIS A 1 87 ? 16.210 15.679 -3.481 1.00 60.75 87 HIS A N 1
ATOM 673 C CA . HIS A 1 87 ? 17.433 15.356 -4.216 1.00 60.75 87 HIS A CA 1
ATOM 674 C C . HIS A 1 87 ? 17.609 16.274 -5.434 1.00 60.75 87 HIS A C 1
ATOM 676 O O . HIS A 1 87 ? 18.651 16.901 -5.591 1.00 60.75 87 HIS A O 1
ATOM 682 N N . CYS A 1 88 ? 16.559 16.457 -6.239 1.00 59.47 88 CYS A N 1
ATOM 683 C CA . CYS A 1 88 ? 16.614 17.321 -7.416 1.00 59.47 88 CYS A CA 1
ATOM 684 C C . CYS A 1 88 ? 16.836 18.800 -7.070 1.00 59.47 88 CYS A C 1
ATOM 686 O O . CYS A 1 88 ? 17.501 19.499 -7.827 1.00 59.47 88 CYS A O 1
ATOM 688 N N . ASN A 1 89 ? 16.318 19.291 -5.939 1.00 60.97 89 ASN A N 1
ATOM 689 C CA . ASN A 1 89 ? 16.594 20.656 -5.472 1.00 60.97 89 ASN A CA 1
ATOM 690 C C . ASN A 1 89 ? 18.051 20.840 -5.014 1.00 60.97 89 ASN A C 1
ATOM 692 O O . ASN A 1 89 ? 18.625 21.906 -5.234 1.00 60.97 89 ASN A O 1
ATOM 696 N N . LEU A 1 90 ? 18.653 19.809 -4.412 1.00 57.84 90 LEU A N 1
ATOM 697 C CA . LEU A 1 90 ? 20.083 19.780 -4.090 1.00 57.84 90 LEU A CA 1
ATOM 698 C C . LEU A 1 90 ? 20.946 19.781 -5.363 1.00 57.84 90 LEU A C 1
ATOM 700 O O . LEU A 1 90 ? 21.907 20.544 -5.437 1.00 57.84 90 LEU A O 1
ATOM 704 N N . ASP A 1 91 ? 20.556 19.022 -6.390 1.00 54.31 91 ASP A N 1
ATOM 705 C CA . ASP A 1 91 ? 21.255 18.992 -7.684 1.00 54.31 91 ASP A CA 1
ATOM 706 C C . ASP A 1 91 ? 21.084 20.303 -8.487 1.00 54.31 91 ASP A C 1
ATOM 708 O O . ASP A 1 91 ? 22.000 20.747 -9.184 1.00 54.31 91 ASP A O 1
ATOM 712 N N . LEU A 1 92 ? 19.933 20.977 -8.361 1.00 49.75 92 LEU A N 1
ATOM 713 C CA . LEU A 1 92 ? 19.631 22.261 -9.018 1.00 49.75 92 LEU A CA 1
ATOM 714 C C . LEU A 1 92 ? 20.475 23.436 -8.503 1.00 49.75 92 LEU A C 1
ATOM 716 O O . LEU A 1 92 ? 20.709 24.380 -9.258 1.00 49.75 92 LEU A O 1
ATOM 720 N N . LEU A 1 93 ? 20.977 23.379 -7.264 1.00 52.75 93 LEU A N 1
ATOM 721 C CA . LEU A 1 93 ? 21.975 24.337 -6.765 1.00 52.75 93 LEU A CA 1
ATOM 722 C C . LEU A 1 93 ? 23.358 24.145 -7.423 1.00 52.75 93 LEU A C 1
ATOM 724 O O . LEU A 1 93 ? 24.207 25.027 -7.304 1.00 52.75 93 LEU A O 1
ATOM 728 N N . GLY A 1 94 ? 23.573 23.035 -8.144 1.00 55.38 94 GLY A N 1
ATOM 729 C CA . GLY A 1 94 ? 24.824 22.697 -8.828 1.00 55.38 94 GLY A CA 1
ATOM 730 C C . GLY A 1 94 ? 24.782 22.697 -10.364 1.00 55.38 94 GLY A C 1
ATOM 731 O O . GLY A 1 94 ? 25.839 22.838 -10.977 1.00 55.38 94 GLY A O 1
ATOM 732 N N . LEU A 1 95 ? 23.622 22.578 -11.027 1.00 43.78 95 LEU A N 1
ATOM 733 C CA . LEU A 1 95 ? 23.582 22.438 -12.492 1.00 43.78 95 LEU A CA 1
ATOM 734 C C . LEU A 1 95 ? 22.433 23.214 -13.156 1.00 43.78 95 LEU A C 1
ATOM 736 O O . LEU A 1 95 ? 21.248 22.915 -13.004 1.00 43.78 95 LEU A O 1
ATOM 740 N N . LYS A 1 96 ? 22.801 24.201 -13.983 1.00 46.44 96 LYS A N 1
ATOM 741 C CA . LYS A 1 96 ? 21.885 24.887 -14.899 1.00 46.44 96 LYS A CA 1
ATOM 742 C C . LYS A 1 96 ? 21.259 23.889 -15.884 1.00 46.44 96 LYS A C 1
ATOM 744 O O . LYS A 1 96 ? 21.948 23.333 -16.727 1.00 46.44 96 LYS A O 1
ATOM 749 N N . ARG A 1 97 ? 19.926 23.813 -15.846 1.00 56.03 97 ARG A N 1
ATOM 750 C CA . ARG A 1 97 ? 19.014 23.655 -16.994 1.00 56.03 97 ARG A CA 1
ATOM 751 C C . ARG A 1 97 ? 19.374 22.542 -17.997 1.00 56.03 97 ARG A C 1
ATOM 753 O O . ARG A 1 97 ? 19.923 22.822 -19.054 1.00 56.03 97 ARG A O 1
AT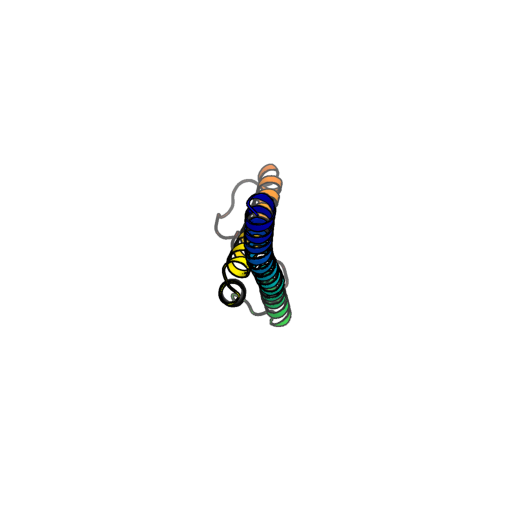OM 760 N N . SER A 1 98 ? 18.866 21.330 -17.773 1.00 38.72 98 SER A N 1
ATOM 761 C CA . SER A 1 98 ? 18.319 20.533 -18.881 1.00 38.72 98 SER A CA 1
ATOM 762 C C . SER A 1 98 ? 17.214 19.576 -18.414 1.00 38.72 98 SER A C 1
ATOM 764 O O . SER A 1 98 ? 17.413 18.689 -17.601 1.00 38.72 98 SER A O 1
ATOM 766 N N . HIS A 1 99 ? 16.030 19.814 -18.978 1.00 40.06 99 HIS A N 1
ATOM 767 C CA . HIS A 1 99 ? 15.003 18.827 -19.311 1.00 40.06 99 HIS A CA 1
ATOM 768 C C . HIS A 1 99 ? 14.225 18.198 -18.144 1.00 40.06 99 HIS A C 1
ATOM 770 O O . HIS A 1 99 ? 14.573 17.181 -17.557 1.00 40.06 99 HIS A O 1
ATOM 776 N N . PHE A 1 100 ? 13.049 18.790 -17.934 1.00 41.16 100 PHE A N 1
ATOM 777 C CA . PHE A 1 100 ? 11.931 18.406 -17.065 1.00 41.16 100 PHE A CA 1
ATOM 778 C C . PHE A 1 100 ? 11.314 17.011 -17.354 1.00 41.16 100 PHE A C 1
ATOM 780 O O . PHE A 1 100 ? 10.178 16.740 -16.980 1.00 41.16 100 PHE A O 1
ATOM 787 N N . SER A 1 101 ? 12.035 16.123 -18.037 1.00 42.03 101 SER A N 1
ATOM 788 C CA . SER A 1 101 ? 11.581 14.804 -18.495 1.00 42.03 101 SER A CA 1
ATOM 789 C C . SER A 1 101 ? 12.241 13.627 -17.761 1.00 42.03 101 SER A C 1
ATOM 791 O O . SER A 1 101 ? 11.935 12.482 -18.076 1.00 42.03 101 SER A O 1
ATOM 793 N N . LEU A 1 102 ? 13.110 13.883 -16.773 1.00 42.50 102 LEU A N 1
ATOM 794 C CA . LEU A 1 102 ? 13.869 12.846 -16.050 1.00 42.50 102 LEU A CA 1
A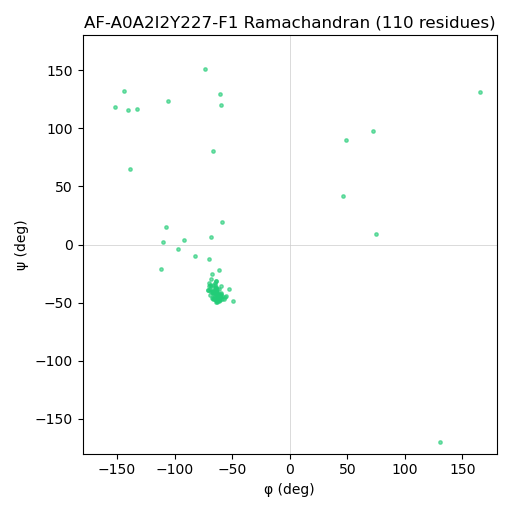TOM 795 C C . LEU A 1 102 ? 13.266 12.388 -14.706 1.00 42.50 102 LEU A C 1
ATOM 797 O O . LEU A 1 102 ? 13.801 11.472 -14.097 1.00 42.50 102 LEU A O 1
ATOM 801 N N . LEU A 1 103 ? 12.162 12.969 -14.222 1.00 41.28 103 LEU A N 1
ATOM 802 C CA . LEU A 1 103 ? 11.715 12.750 -12.829 1.00 41.28 103 LEU A CA 1
ATOM 803 C C . LEU A 1 103 ? 10.721 11.598 -12.588 1.00 41.28 103 LEU A C 1
ATOM 805 O O . LEU A 1 103 ? 10.258 11.429 -11.465 1.00 41.28 103 LEU A O 1
ATOM 809 N N . ASN A 1 104 ? 10.381 10.808 -13.609 1.00 43.66 104 ASN A N 1
ATOM 810 C CA . ASN A 1 104 ? 9.468 9.660 -13.472 1.00 43.66 104 ASN A CA 1
ATOM 811 C C . ASN A 1 1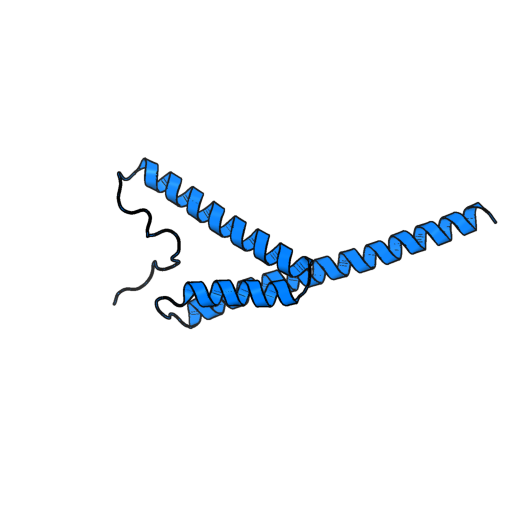04 ? 10.182 8.312 -13.561 1.00 43.66 104 ASN A C 1
ATOM 813 O O . ASN A 1 104 ? 9.531 7.308 -13.825 1.00 43.66 104 ASN A O 1
ATOM 817 N N . ASN A 1 105 ? 11.506 8.284 -13.431 1.00 43.88 105 ASN A N 1
ATOM 818 C CA . ASN A 1 105 ? 12.246 7.099 -13.802 1.00 43.88 105 ASN A CA 1
ATOM 819 C C . ASN A 1 105 ? 13.250 6.711 -12.725 1.00 43.88 105 ASN A C 1
ATOM 821 O O . ASN A 1 105 ? 14.203 7.433 -12.453 1.00 43.88 105 ASN A O 1
ATOM 825 N N . TRP A 1 106 ? 13.035 5.536 -12.142 1.00 47.94 106 TRP A N 1
ATOM 826 C CA . TRP A 1 106 ? 14.024 4.829 -11.334 1.00 47.94 106 TRP A CA 1
ATOM 827 C C . TRP A 1 106 ? 15.203 4.310 -12.190 1.00 47.94 106 TRP A C 1
ATOM 829 O O . TRP A 1 106 ? 16.079 3.619 -11.670 1.00 47.94 106 TRP A O 1
ATOM 839 N N . ASP A 1 107 ? 15.259 4.670 -13.480 1.00 42.62 107 ASP A N 1
ATOM 840 C CA . ASP A 1 107 ? 16.368 4.422 -14.403 1.00 42.62 107 ASP A CA 1
ATOM 841 C C . ASP A 1 107 ? 17.625 5.213 -14.016 1.00 42.62 107 ASP A C 1
ATOM 843 O O . ASP A 1 107 ? 17.967 6.229 -14.614 1.00 42.62 107 ASP A O 1
ATOM 847 N N . CYS A 1 108 ? 18.367 4.690 -13.047 1.00 47.47 108 CYS A N 1
ATOM 848 C CA . CYS A 1 108 ? 19.803 4.925 -12.934 1.00 47.47 108 CYS A CA 1
ATOM 849 C C . CYS A 1 108 ? 20.503 3.618 -12.547 1.00 47.47 108 CYS A C 1
ATOM 851 O O . CYS A 1 108 ? 21.039 3.508 -11.440 1.00 47.47 108 CYS A O 1
ATOM 853 N N . ARG A 1 109 ? 20.450 2.627 -13.456 1.00 39.03 109 ARG A N 1
ATOM 854 C CA . ARG A 1 109 ? 21.436 1.545 -13.719 1.00 39.03 109 ARG A CA 1
ATOM 855 C C . ARG A 1 109 ? 20.762 0.461 -14.585 1.00 39.03 109 ARG A C 1
ATOM 857 O O . ARG A 1 109 ? 19.656 0.072 -14.258 1.00 39.03 109 ARG A O 1
ATOM 864 N N . CYS A 1 110 ? 21.302 -0.062 -15.686 1.00 42.94 110 CYS A N 1
ATOM 865 C CA . CYS A 1 110 ? 22.652 -0.074 -16.249 1.00 42.94 110 CYS A CA 1
ATOM 866 C C . CYS A 1 110 ? 22.554 0.005 -17.786 1.00 42.94 110 C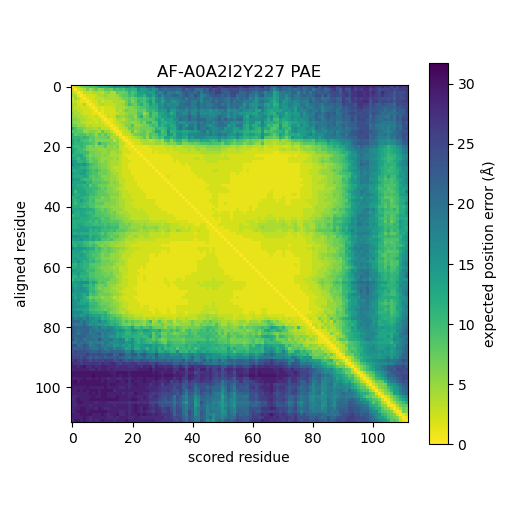YS A C 1
ATOM 868 O O . CYS A 1 110 ? 21.813 -0.770 -18.387 1.00 42.94 110 CYS A O 1
ATOM 870 N N . ALA A 1 111 ? 23.321 0.891 -18.424 1.00 32.94 111 ALA A N 1
ATOM 871 C CA . ALA A 1 111 ? 23.719 0.664 -19.816 1.00 32.94 111 ALA A CA 1
ATOM 872 C C . ALA A 1 111 ? 24.802 -0.442 -19.840 1.00 32.94 111 ALA A C 1
ATOM 874 O O . ALA A 1 111 ? 25.489 -0.583 -18.820 1.00 32.94 111 ALA A O 1
ATOM 875 N N . PRO A 1 112 ? 24.918 -1.240 -20.922 1.00 45.00 112 PRO A N 1
ATOM 876 C CA . PRO A 1 112 ? 25.963 -2.260 -21.048 1.00 45.00 112 PRO A CA 1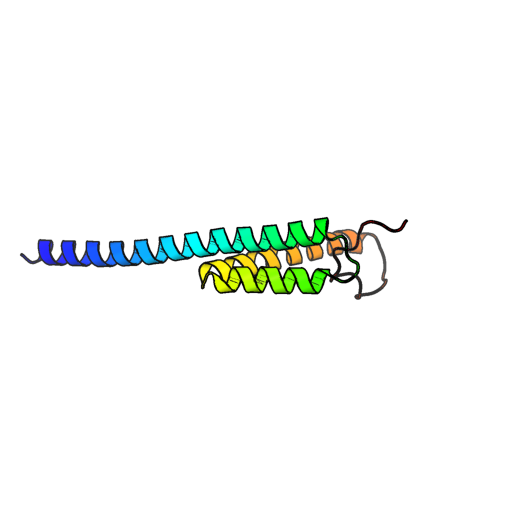
ATOM 877 C C . PRO A 1 112 ? 27.376 -1.679 -20.935 1.00 45.00 112 PRO A C 1
ATOM 879 O O . PRO A 1 112 ? 27.572 -0.505 -21.331 1.00 45.00 112 PRO A O 1
#

Mean predicted aligned error: 11.16 Å

Solvent-accessible surface area (backbone atoms only — not comparable to full-atom values): 6217 Å² total; per-residue (Å²): 108,75,66,60,56,50,51,54,52,52,52,51,55,52,52,54,51,49,54,54,50,54,50,34,51,51,19,22,52,53,6,43,50,34,38,50,47,24,54,50,50,47,63,71,63,67,52,89,87,43,63,67,57,31,54,51,50,13,43,50,57,2,36,71,56,36,75,23,0,37,49,32,33,51,54,52,53,51,51,53,52,51,52,51,53,53,51,51,54,58,49,54,80,73,49,87,84,80,71,99,79,65,85,87,55,91,80,84,81,80,81,137

Foldseek 3Di:
DVVVVVVVVVVVVVVVVVVVVVLLVVLLVQLLVLLVVLVVVCVVVVDPPCLVVSLVRSCVRSVVSDPSSNVNSVVVVVVVLVVLVVVVVVVCVPDDDDDPPPSSDPPDDDDD

Sequence (112 aa):
MKLLTGLVFCSLVLSVSSRSFFSFLGEAFDGARDMWRAYSDMREANYIGSDKYFHARGNYDAAKRGPGGAWAAEVIRLKCHGMIMAHCNLDLLGLKRSHFSLLNNWDCRCAP

InterPro domains:
  IPR000096 Serum amyloid A protein [PF00277] (23-77)
  IPR000096 Serum amyloid A protein [PR00306] (24-43)
  IPR000096 Serum amyloid A protein [PR00306] (44-63)
  IPR000096 Serum amyloid A protein [PR00306] (64-84)
  IPR000096 Serum amyloid A protein [PS00992] (56-72)
  IPR000096 Serum amyloid A protein [SM00197] (21-99)
  IPR052464 Synovial Proliferation Regulator [PTHR23424] (26-80)

Nearest PDB structures (foldseek):
  4q5g-assembly1_B-2  TM=9.876E-01  e=6.099E-06  Mus musculus
  6py0-assembly1_A  TM=1.009E+00  e=1.314E-05  Mus musculus
  4q5g-assembly1_A-2  TM=9.871E-01  e=1.038E-05  Mus musculus
  4ip8-assembly1_D  TM=7.512E-01  e=6.466E-07  Homo sapiens
  6pxz-assembly1_C  TM=9.026E-01  e=1.038E-05  Mus musculus

Radius of gyration: 21.58 Å; Cα contacts (8 Å, |Δi|>4): 85; chains: 1; bounding box: 54×33×59 Å

Secondary structure (DSSP, 8-state):
-HHHHHHHHHHHHHHHHHHHHHHHHHHHHHHHHHHHHHHHHHHHH--TT-HHHHHHHHHHHHHTT-HHHHHHHHHHHHHHHHHHHHHHHHHHTT-----TTSTT----S---

pLDDT: mean 79.44, std 20.07, range [32.94, 98.69]

Organism: Gorilla gorilla gorilla (NCBI:txid9595)